Protein AF-A0A2X3EP70-F1 (afdb_monomer_lite)

Structure (mmCIF, N/CA/C/O backbone):
data_AF-A0A2X3EP70-F1
#
_entry.id   AF-A0A2X3EP70-F1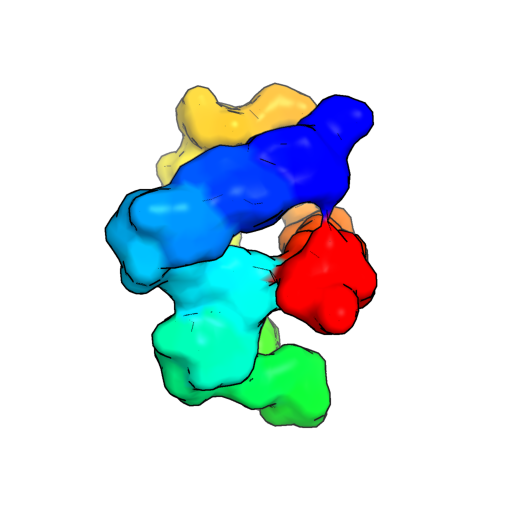
#
loop_
_atom_site.group_PDB
_atom_site.id
_atom_site.type_symbol
_atom_site.label_atom_id
_atom_site.label_alt_id
_atom_site.label_comp_id
_atom_site.label_asym_id
_atom_site.label_entity_id
_atom_site.label_seq_id
_atom_site.pdbx_PDB_ins_code
_atom_site.Cartn_x
_atom_site.Cartn_y
_atom_site.Cartn_z
_atom_site.occupancy
_atom_site.B_iso_or_equiv
_atom_site.auth_seq_id
_atom_site.auth_comp_id
_atom_site.auth_asym_id
_atom_site.auth_atom_id
_atom_site.pdbx_PDB_model_num
ATOM 1 N N . MET A 1 1 ? 3.516 12.573 10.784 1.00 68.19 1 MET A N 1
ATOM 2 C CA . MET A 1 1 ? 2.713 12.843 9.570 1.00 68.19 1 MET A CA 1
ATOM 3 C C . MET A 1 1 ? 1.949 11.615 9.090 1.00 68.19 1 MET A C 1
ATOM 5 O O . MET A 1 1 ? 0.732 11.691 9.079 1.00 68.19 1 MET A O 1
ATOM 9 N N . LEU A 1 2 ? 2.593 10.479 8.779 1.00 72.50 2 LEU A N 1
ATOM 10 C CA . LEU A 1 2 ? 1.876 9.307 8.240 1.00 72.50 2 LEU A CA 1
ATOM 11 C C . LEU A 1 2 ? 0.781 8.759 9.179 1.00 72.50 2 LEU A C 1
ATOM 13 O O . LEU A 1 2 ? -0.335 8.541 8.736 1.00 72.50 2 LEU A O 1
ATOM 17 N N . ALA A 1 3 ? 1.048 8.661 10.484 1.00 75.81 3 ALA A N 1
ATOM 18 C CA . ALA A 1 3 ? 0.050 8.218 11.468 1.00 75.81 3 ALA A CA 1
ATOM 19 C C . ALA A 1 3 ? -1.210 9.114 11.537 1.00 75.81 3 ALA A C 1
ATOM 21 O O . ALA A 1 3 ? -2.313 8.620 11.740 1.00 75.81 3 ALA A O 1
ATOM 22 N N . GLN A 1 4 ? -1.067 10.430 11.326 1.00 81.88 4 GLN A N 1
ATOM 23 C CA . GLN A 1 4 ? -2.214 11.352 11.293 1.00 81.88 4 GLN A CA 1
ATOM 24 C C . GLN A 1 4 ? -3.054 11.148 10.026 1.00 81.88 4 GLN A C 1
ATOM 26 O O . GLN A 1 4 ? -4.277 11.245 10.073 1.00 81.88 4 GLN A O 1
ATOM 31 N N . LEU A 1 5 ? -2.401 10.830 8.902 1.00 83.88 5 L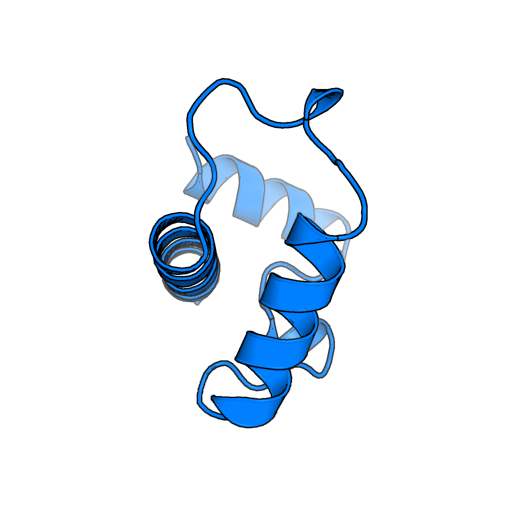EU A N 1
ATOM 32 C CA . LEU A 1 5 ? -3.077 10.507 7.649 1.00 83.88 5 LEU A CA 1
ATOM 33 C C . LEU A 1 5 ? -3.842 9.184 7.762 1.00 83.88 5 LEU A C 1
ATOM 35 O O . LEU A 1 5 ? -5.012 9.132 7.403 1.00 83.88 5 LEU A O 1
ATOM 39 N N . VAL A 1 6 ? -3.217 8.149 8.330 1.00 80.00 6 VAL A N 1
ATOM 40 C CA . VAL A 1 6 ? -3.856 6.849 8.589 1.00 80.00 6 VAL A CA 1
ATOM 41 C C . VAL A 1 6 ? -5.108 7.025 9.453 1.00 80.00 6 VAL A C 1
ATOM 43 O O . VAL A 1 6 ? -6.182 6.574 9.063 1.00 80.00 6 VAL A O 1
ATOM 46 N N . GLN A 1 7 ? -5.019 7.771 10.560 1.00 80.44 7 GLN A N 1
ATOM 47 C CA . GLN A 1 7 ? -6.189 8.069 11.397 1.00 80.44 7 GLN A CA 1
ATOM 48 C C . GLN A 1 7 ? -7.300 8.813 10.644 1.00 80.44 7 GLN A C 1
ATOM 50 O O . GLN A 1 7 ? -8.482 8.549 10.864 1.00 80.44 7 GLN A O 1
ATOM 55 N N . ALA A 1 8 ? -6.950 9.753 9.762 1.00 84.38 8 ALA A N 1
ATOM 56 C CA . ALA A 1 8 ? -7.940 10.454 8.954 1.00 84.38 8 ALA A CA 1
ATOM 57 C C . ALA A 1 8 ? -8.650 9.501 7.979 1.00 84.38 8 ALA A C 1
ATOM 59 O O . ALA A 1 8 ? -9.869 9.552 7.870 1.00 84.38 8 ALA A O 1
ATOM 60 N N . TYR A 1 9 ? -7.918 8.597 7.325 1.00 80.44 9 TYR A N 1
ATOM 61 C CA . TYR A 1 9 ? -8.488 7.614 6.397 1.00 80.44 9 TYR A CA 1
ATOM 62 C C . TYR A 1 9 ? -9.387 6.598 7.113 1.00 80.44 9 TYR A C 1
ATOM 64 O O . TYR A 1 9 ? -10.484 6.310 6.635 1.00 80.44 9 TYR A O 1
ATOM 72 N N . GLN A 1 10 ? -8.986 6.143 8.302 1.00 81.88 10 GLN A N 1
ATOM 73 C CA . GLN A 1 10 ? -9.807 5.275 9.150 1.00 81.88 10 GLN A CA 1
ATOM 74 C C . GLN A 1 10 ? -11.148 5.927 9.517 1.00 81.88 10 GLN A C 1
ATOM 76 O O . GLN A 1 10 ? -12.178 5.259 9.504 1.00 81.88 10 GLN A O 1
ATOM 81 N N . ARG A 1 11 ? -11.175 7.245 9.772 1.00 85.81 11 ARG A N 1
ATOM 82 C CA . ARG A 1 11 ? -12.427 7.984 10.035 1.00 85.81 11 ARG A CA 1
ATOM 83 C C . ARG A 1 11 ? -13.399 7.987 8.853 1.00 85.81 11 ARG A C 1
ATOM 85 O O . ARG A 1 11 ? -14.596 8.144 9.072 1.00 85.81 11 ARG A O 1
ATOM 92 N N . PHE A 1 12 ? -12.902 7.815 7.631 1.00 87.25 12 PHE A N 1
ATOM 93 C CA . PHE A 1 12 ? -13.718 7.696 6.420 1.00 87.25 12 PHE A CA 1
ATOM 94 C C . PHE A 1 12 ? -14.008 6.236 6.033 1.00 87.25 12 PHE A C 1
ATOM 96 O O . PHE A 1 12 ? -14.491 5.996 4.929 1.00 87.25 12 PHE A O 1
ATOM 103 N N . ASN A 1 13 ? -13.730 5.266 6.916 1.00 79.50 13 ASN A N 1
ATOM 104 C CA . ASN A 1 13 ? -13.829 3.827 6.640 1.00 79.50 13 ASN A CA 1
ATOM 105 C C . ASN A 1 13 ? -13.025 3.390 5.403 1.00 79.50 13 ASN A C 1
ATOM 107 O O . ASN A 1 13 ? -13.397 2.438 4.718 1.00 79.50 13 ASN A O 1
ATOM 111 N N . LEU A 1 14 ? -11.932 4.095 5.095 1.00 86.19 14 LEU A N 1
ATOM 112 C CA . LEU A 1 14 ? -11.051 3.717 3.999 1.00 86.19 14 LEU A CA 1
ATOM 113 C C . LEU A 1 14 ? -10.043 2.658 4.466 1.00 86.19 14 LEU A C 1
ATOM 115 O O . LEU A 1 14 ? -9.531 2.753 5.586 1.00 86.19 14 LEU A O 1
ATOM 119 N N . PRO A 1 15 ? -9.719 1.676 3.609 1.00 82.62 15 PRO A N 1
ATOM 120 C CA . PRO A 1 15 ? -8.725 0.659 3.918 1.00 82.62 15 PRO A CA 1
ATOM 121 C C . PRO A 1 15 ? -7.335 1.296 4.029 1.00 82.62 15 PRO A C 1
ATOM 123 O O . PRO A 1 15 ? -6.836 1.904 3.082 1.00 82.62 15 PRO A O 1
ATOM 126 N N . THR A 1 16 ? -6.711 1.159 5.199 1.00 83.62 16 THR A N 1
ATOM 127 C CA . THR A 1 16 ? -5.343 1.641 5.459 1.00 83.62 16 THR A CA 1
ATOM 128 C C . THR A 1 16 ? -4.308 0.517 5.500 1.00 83.62 16 THR A C 1
ATOM 130 O O . THR A 1 16 ? -3.117 0.791 5.562 1.00 83.62 16 THR A O 1
ATOM 133 N N . THR A 1 17 ? -4.737 -0.743 5.434 1.00 81.06 17 THR A N 1
ATOM 134 C CA . THR A 1 17 ? -3.869 -1.926 5.366 1.00 81.06 17 THR A CA 1
ATOM 135 C C . THR A 1 17 ? -4.048 -2.641 4.034 1.00 81.06 17 THR A C 1
ATOM 137 O O . THR A 1 17 ? -5.109 -2.560 3.411 1.00 81.06 17 THR A O 1
ATOM 140 N N . LEU A 1 18 ? -3.025 -3.380 3.609 1.00 81.12 18 LEU A N 1
ATOM 141 C CA . LEU A 1 18 ? -3.133 -4.248 2.436 1.00 81.12 18 LEU A CA 1
ATOM 142 C C . LEU A 1 18 ? -4.139 -5.375 2.674 1.00 81.12 18 LEU A C 1
ATOM 144 O O . LEU A 1 18 ? -4.918 -5.696 1.780 1.00 81.12 18 LEU A O 1
ATOM 148 N N . ALA A 1 19 ? -4.212 -5.884 3.905 1.00 79.94 19 ALA A N 1
ATOM 149 C CA . ALA A 1 19 ? -5.201 -6.886 4.289 1.00 79.94 19 ALA A CA 1
ATOM 150 C C . ALA A 1 19 ? -6.648 -6.393 4.095 1.00 79.94 19 ALA A C 1
ATOM 152 O O . ALA A 1 19 ? -7.515 -7.169 3.702 1.00 79.94 19 ALA A O 1
ATOM 153 N N . ALA A 1 20 ? -6.913 -5.100 4.315 1.00 79.12 20 ALA A N 1
ATOM 154 C CA . ALA A 1 20 ? -8.229 -4.506 4.069 1.00 79.12 20 ALA A CA 1
ATOM 155 C C . ALA A 1 20 ? -8.564 -4.359 2.569 1.00 79.12 20 ALA A C 1
ATOM 157 O O . ALA A 1 20 ? -9.712 -4.095 2.224 1.00 79.12 20 ALA A O 1
ATOM 158 N N . LEU A 1 21 ? -7.576 -4.543 1.689 1.00 80.88 21 LEU A N 1
ATOM 159 C CA . LEU A 1 21 ? -7.727 -4.651 0.235 1.00 80.88 21 LEU A CA 1
ATOM 160 C C . LEU A 1 21 ? -7.675 -6.109 -0.248 1.00 80.88 21 LEU A C 1
ATOM 162 O O . LEU A 1 21 ? -7.492 -6.339 -1.439 1.00 80.88 21 LEU A O 1
ATOM 166 N N . GLU A 1 22 ? -7.797 -7.075 0.669 1.00 79.56 22 GLU A N 1
ATOM 167 C CA . GLU A 1 22 ? -7.679 -8.515 0.398 1.00 79.56 22 GLU A CA 1
ATOM 168 C C . GLU A 1 22 ? -6.300 -8.936 -0.145 1.00 79.56 22 GLU A C 1
ATOM 170 O O . GLU A 1 22 ? -6.163 -9.999 -0.741 1.00 79.56 22 GLU A O 1
ATOM 175 N N . VAL A 1 23 ? -5.259 -8.129 0.094 1.00 79.69 23 VAL A N 1
ATOM 176 C CA . VAL A 1 23 ? -3.874 -8.438 -0.288 1.00 79.69 23 VAL A CA 1
ATOM 177 C C . VAL A 1 23 ? -3.094 -8.891 0.943 1.00 79.69 23 VAL A C 1
ATOM 179 O O . VAL A 1 23 ? -2.917 -8.129 1.896 1.00 79.69 23 VAL A O 1
ATOM 182 N N . ASP A 1 24 ? -2.575 -10.119 0.921 1.00 81.25 24 ASP A N 1
ATOM 183 C CA . ASP A 1 24 ? -1.706 -10.614 1.990 1.00 81.25 24 ASP A CA 1
ATOM 184 C C . ASP A 1 24 ? -0.257 -10.154 1.773 1.00 81.25 24 ASP A C 1
ATOM 186 O O . ASP A 1 24 ? 0.420 -10.559 0.827 1.00 81.25 24 ASP A O 1
ATOM 190 N N . ILE A 1 25 ? 0.250 -9.343 2.704 1.00 81.00 25 ILE A N 1
ATOM 191 C CA . ILE A 1 25 ? 1.643 -8.872 2.718 1.00 81.00 25 ILE A CA 1
ATOM 192 C C . ILE A 1 25 ? 2.661 -10.024 2.810 1.00 81.00 25 ILE A C 1
ATOM 194 O O . ILE A 1 25 ? 3.802 -9.877 2.373 1.00 81.00 25 ILE A O 1
ATOM 198 N N . ASN A 1 26 ? 2.261 -11.188 3.334 1.00 83.62 26 ASN A N 1
ATOM 199 C CA . ASN A 1 26 ? 3.105 -12.382 3.415 1.00 83.62 26 ASN A CA 1
ATOM 200 C C . ASN A 1 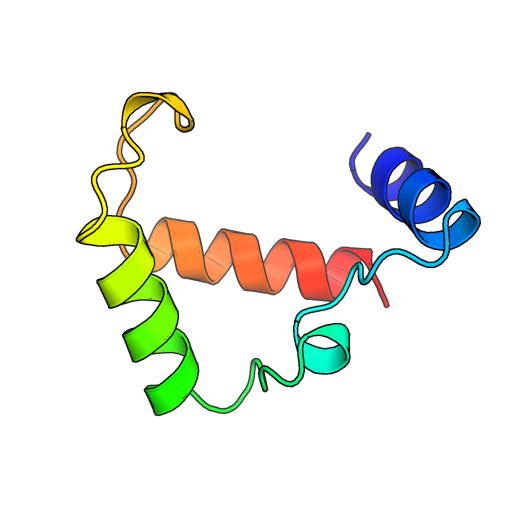26 ? 3.080 -13.212 2.120 1.00 83.62 26 ASN A C 1
ATOM 202 O O . ASN A 1 26 ? 3.985 -14.023 1.887 1.00 83.62 26 ASN A O 1
ATOM 206 N N . ASN A 1 27 ? 2.090 -12.994 1.249 1.00 85.94 27 ASN A N 1
ATOM 207 C CA . ASN A 1 27 ? 1.978 -13.664 -0.039 1.00 85.94 27 ASN A CA 1
ATOM 208 C C . ASN A 1 27 ? 2.879 -12.984 -1.079 1.00 85.94 27 ASN A C 1
ATOM 210 O O . ASN A 1 27 ? 2.444 -12.185 -1.910 1.00 85.94 27 ASN A O 1
ATOM 214 N N . ARG A 1 28 ? 4.170 -13.334 -1.053 1.00 83.88 28 ARG A N 1
ATOM 215 C CA . ARG A 1 28 ? 5.192 -12.736 -1.933 1.00 83.88 28 ARG A CA 1
ATOM 216 C C . ARG A 1 28 ? 4.825 -12.793 -3.416 1.00 83.88 28 ARG A C 1
ATOM 218 O O . ARG A 1 28 ? 5.075 -11.832 -4.130 1.00 83.88 28 ARG A O 1
ATOM 225 N N . ALA A 1 29 ? 4.211 -13.884 -3.877 1.00 86.31 29 ALA A N 1
ATOM 226 C CA . ALA A 1 29 ? 3.856 -14.048 -5.287 1.00 86.31 29 ALA A CA 1
ATOM 227 C C . ALA A 1 29 ? 2.746 -13.081 -5.732 1.00 86.31 29 ALA A C 1
ATOM 229 O O . ALA A 1 29 ? 2.765 -12.580 -6.856 1.00 86.31 29 ALA A O 1
ATOM 230 N N . GLU A 1 30 ? 1.776 -12.820 -4.859 1.00 86.25 30 GLU A N 1
ATOM 231 C CA . GLU A 1 30 ? 0.715 -11.843 -5.096 1.00 86.25 30 GLU A CA 1
ATOM 232 C C . GLU A 1 30 ? 1.245 -10.411 -5.008 1.00 86.25 30 GLU A C 1
ATOM 234 O O . GLU A 1 30 ? 0.998 -9.606 -5.908 1.00 86.25 30 GLU A O 1
ATOM 239 N N . LEU A 1 31 ? 2.067 -10.124 -3.997 1.00 85.81 31 LEU A N 1
ATOM 240 C CA . LEU A 1 31 ? 2.706 -8.822 -3.837 1.00 85.81 31 LEU A CA 1
ATOM 241 C C . LEU A 1 31 ? 3.603 -8.478 -5.036 1.00 85.81 31 LEU A C 1
ATOM 243 O O . LEU A 1 31 ? 3.541 -7.364 -5.554 1.00 85.81 31 LEU A O 1
ATOM 247 N N . ASP A 1 32 ? 4.373 -9.440 -5.547 1.00 85.75 32 ASP A N 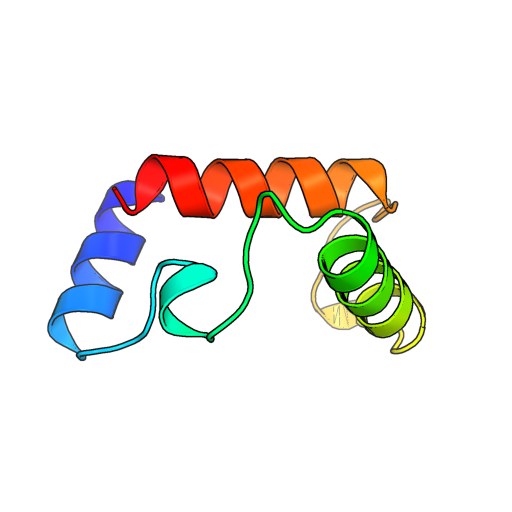1
ATOM 248 C CA . ASP A 1 32 ? 5.211 -9.252 -6.734 1.00 85.75 32 ASP A CA 1
ATOM 249 C C . ASP A 1 32 ? 4.377 -8.975 -7.993 1.00 85.75 32 ASP A C 1
ATOM 251 O O . ASP A 1 32 ? 4.785 -8.168 -8.831 1.00 85.75 32 ASP A O 1
ATOM 255 N N . ARG A 1 33 ? 3.178 -9.566 -8.125 1.00 86.62 33 ARG A N 1
ATOM 256 C CA . ARG A 1 33 ? 2.248 -9.233 -9.220 1.00 86.62 33 ARG A CA 1
ATOM 257 C C . ARG A 1 33 ? 1.734 -7.803 -9.104 1.00 86.62 33 ARG A C 1
ATOM 259 O O . ARG A 1 33 ? 1.687 -7.111 -10.119 1.00 86.62 33 ARG A O 1
ATOM 266 N N . VAL A 1 34 ? 1.374 -7.352 -7.902 1.00 84.00 34 VAL A N 1
ATOM 267 C CA . VAL A 1 34 ? 0.915 -5.975 -7.653 1.00 84.00 34 VAL A CA 1
ATOM 268 C C . VAL A 1 34 ? 2.036 -4.973 -7.926 1.00 84.00 34 VAL A C 1
ATOM 270 O O . VAL A 1 34 ? 1.814 -3.979 -8.618 1.00 84.00 34 VAL A O 1
ATOM 273 N N . ILE A 1 35 ? 3.256 -5.254 -7.464 1.00 85.06 35 ILE A N 1
ATOM 274 C CA . ILE A 1 35 ? 4.443 -4.432 -7.730 1.00 85.06 35 ILE A CA 1
ATOM 275 C C . ILE A 1 35 ? 4.719 -4.373 -9.236 1.00 85.06 35 ILE A C 1
ATOM 277 O O . ILE A 1 35 ? 4.841 -3.285 -9.797 1.00 85.06 35 ILE A O 1
ATOM 281 N N . ALA A 1 36 ? 4.752 -5.521 -9.918 1.00 85.81 36 ALA A N 1
ATOM 282 C CA . ALA A 1 36 ? 4.975 -5.575 -11.360 1.00 85.81 36 ALA A CA 1
ATOM 283 C C . ALA A 1 36 ? 3.874 -4.837 -12.138 1.00 85.81 36 ALA A C 1
ATOM 285 O O . ALA A 1 36 ? 4.166 -4.127 -13.099 1.00 85.81 36 ALA A O 1
ATOM 286 N N . HIS A 1 37 ? 2.613 -4.959 -11.715 1.00 84.56 37 HIS A N 1
ATOM 287 C CA . HIS A 1 37 ? 1.494 -4.229 -12.307 1.00 84.56 37 HIS A CA 1
ATOM 288 C C . HIS A 1 37 ? 1.624 -2.711 -12.103 1.00 84.56 37 HIS A C 1
ATOM 290 O O . HIS A 1 37 ? 1.391 -1.948 -13.041 1.00 84.56 37 HIS A O 1
ATOM 296 N N . THR A 1 38 ? 2.048 -2.284 -10.911 1.00 80.56 38 THR A N 1
ATOM 297 C CA . THR A 1 38 ? 2.251 -0.874 -10.538 1.00 80.56 38 THR A CA 1
ATOM 298 C C . THR A 1 38 ? 3.428 -0.248 -11.277 1.00 80.56 38 THR A C 1
ATOM 300 O O . THR A 1 38 ? 3.351 0.909 -11.649 1.00 80.56 38 THR A O 1
ATOM 303 N N . LEU A 1 39 ? 4.497 -1.001 -11.542 1.00 79.81 39 LEU A N 1
ATOM 304 C CA . LEU A 1 39 ? 5.628 -0.523 -12.346 1.00 79.81 39 LEU A CA 1
ATOM 305 C C . LEU A 1 39 ? 5.314 -0.520 -13.849 1.00 79.81 39 LEU A C 1
ATOM 307 O O . LEU A 1 39 ? 5.832 0.303 -14.599 1.00 79.81 39 LEU A O 1
ATOM 311 N N . ARG A 1 40 ? 4.464 -1.448 -14.311 1.00 76.94 40 ARG A N 1
ATOM 312 C CA . ARG A 1 40 ? 4.083 -1.573 -15.726 1.00 76.94 40 ARG A CA 1
ATOM 313 C C . ARG A 1 40 ? 3.086 -0.504 -16.163 1.00 76.94 40 ARG A C 1
ATOM 315 O O . ARG A 1 40 ? 3.197 0.016 -17.274 1.00 76.94 40 ARG A O 1
ATOM 322 N N . ARG A 1 41 ? 2.108 -0.166 -15.318 1.00 65.19 41 ARG A N 1
ATOM 323 C CA . ARG A 1 41 ? 1.387 1.103 -15.446 1.00 65.19 41 ARG A CA 1
ATOM 324 C C . ARG A 1 41 ? 2.398 2.170 -15.050 1.00 65.19 41 ARG A C 1
ATOM 326 O O . ARG A 1 41 ? 2.590 2.350 -13.867 1.00 65.19 41 ARG A O 1
ATOM 333 N N . ARG A 1 42 ? 3.077 2.840 -15.987 1.00 59.72 42 ARG A N 1
ATOM 334 C CA . ARG A 1 42 ? 3.926 4.004 -15.667 1.00 59.72 42 ARG A CA 1
ATOM 335 C C . ARG A 1 42 ? 3.110 5.015 -14.851 1.00 59.72 42 ARG A C 1
ATOM 337 O O . ARG A 1 42 ? 2.412 5.851 -15.417 1.00 59.72 42 ARG A O 1
ATOM 344 N N . VAL A 1 43 ? 3.179 4.926 -13.526 1.00 60.56 43 VAL A N 1
ATOM 345 C CA . VAL A 1 43 ? 2.670 5.932 -12.589 1.00 60.56 43 VAL A CA 1
ATOM 346 C C . VAL A 1 43 ? 3.767 6.954 -12.297 1.00 60.56 43 VAL A C 1
ATOM 348 O O . VAL A 1 43 ? 3.776 7.572 -11.241 1.00 60.56 43 VAL A O 1
ATOM 351 N N . ASP A 1 44 ? 4.684 7.156 -13.251 1.00 53.88 44 ASP A N 1
ATOM 352 C CA . ASP A 1 44 ? 5.808 8.096 -13.176 1.00 53.88 44 ASP A CA 1
ATOM 353 C C . ASP A 1 44 ? 5.363 9.507 -12.753 1.00 53.88 44 ASP A C 1
ATOM 355 O O . ASP A 1 44 ? 6.133 10.253 -12.166 1.00 53.88 44 ASP A O 1
ATOM 359 N N . SER A 1 45 ? 4.106 9.881 -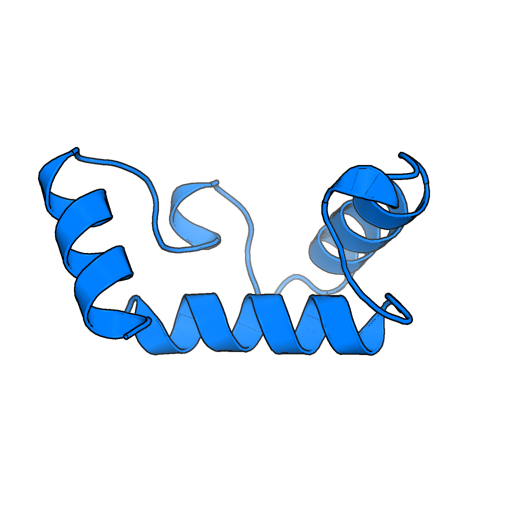13.016 1.00 58.22 45 SER A N 1
ATOM 360 C CA . SER A 1 45 ? 3.524 11.160 -12.600 1.00 58.22 45 SER A CA 1
ATOM 361 C C . SER A 1 45 ? 3.111 11.238 -11.122 1.00 58.22 45 SER A C 1
ATOM 363 O O . SER A 1 45 ? 2.920 12.342 -10.621 1.00 58.22 45 SER A O 1
ATOM 365 N N . LEU A 1 46 ? 2.968 10.113 -10.413 1.00 64.50 46 LEU A N 1
ATOM 366 C CA . LEU A 1 46 ? 2.642 10.076 -8.979 1.00 64.50 46 LEU A CA 1
ATOM 367 C C . LEU A 1 46 ? 3.875 9.963 -8.078 1.00 64.50 46 LEU A C 1
ATOM 369 O O . LEU A 1 46 ? 3.770 10.219 -6.878 1.00 64.50 46 LEU A O 1
ATOM 373 N N . PHE A 1 47 ? 5.027 9.575 -8.624 1.00 66.88 47 PHE A N 1
ATOM 374 C CA . PHE A 1 47 ? 6.223 9.311 -7.837 1.00 66.88 47 PHE A CA 1
ATOM 375 C C . PHE A 1 47 ? 7.352 10.272 -8.197 1.00 66.88 47 PHE A C 1
ATOM 377 O O . PHE A 1 47 ? 7.821 10.316 -9.328 1.00 66.88 47 PHE A O 1
ATOM 384 N N . THR A 1 48 ? 7.841 11.010 -7.205 1.00 63.16 48 THR A N 1
ATOM 385 C CA . THR A 1 48 ? 9.053 11.818 -7.352 1.00 63.16 48 THR A CA 1
ATOM 386 C C . THR A 1 48 ? 10.261 10.970 -6.948 1.00 63.16 48 THR A C 1
ATOM 388 O O . THR A 1 48 ? 10.574 10.881 -5.762 1.00 63.16 48 THR A O 1
ATOM 391 N N . GLY A 1 49 ? 10.925 10.325 -7.913 1.00 70.88 49 GLY A N 1
ATOM 392 C CA . GLY A 1 49 ? 12.174 9.576 -7.698 1.00 70.88 49 GLY A CA 1
ATOM 393 C C . GLY A 1 49 ? 12.231 8.220 -8.406 1.00 70.88 49 GLY A C 1
ATOM 394 O O . GLY A 1 49 ? 11.274 7.809 -9.059 1.00 70.88 49 GLY A O 1
ATOM 395 N N . ASP A 1 50 ? 13.362 7.521 -8.263 1.00 74.19 50 ASP A N 1
ATOM 396 C CA . ASP A 1 50 ? 13.548 6.175 -8.812 1.00 74.19 50 ASP A CA 1
ATOM 397 C C . ASP A 1 50 ? 12.680 5.162 -8.058 1.00 74.19 50 ASP A C 1
ATOM 399 O O . ASP A 1 50 ? 12.991 4.734 -6.942 1.00 74.19 50 ASP A O 1
ATOM 403 N N . VAL A 1 51 ? 11.569 4.770 -8.678 1.00 76.19 51 VAL A N 1
ATOM 404 C CA . VAL A 1 51 ? 10.706 3.709 -8.162 1.00 76.19 51 VAL A CA 1
ATOM 405 C C . VAL A 1 51 ? 11.170 2.379 -8.726 1.00 76.19 51 VAL A C 1
ATOM 407 O O . VAL A 1 51 ? 11.094 2.124 -9.926 1.00 76.19 51 VAL A O 1
ATOM 410 N N . ASN A 1 52 ? 11.628 1.507 -7.837 1.00 83.88 52 ASN A N 1
ATOM 411 C CA . ASN A 1 52 ? 11.977 0.132 -8.157 1.00 83.88 52 ASN A CA 1
ATOM 412 C C . ASN A 1 52 ? 11.148 -0.841 -7.287 1.00 83.88 52 ASN A C 1
ATOM 414 O O . ASN A 1 52 ? 10.487 -0.413 -6.332 1.00 83.88 52 ASN A O 1
ATOM 418 N N . PRO A 1 53 ? 11.155 -2.150 -7.602 1.00 84.88 53 PRO A N 1
ATOM 419 C CA . PRO A 1 53 ? 10.381 -3.140 -6.856 1.00 84.88 53 PRO A CA 1
ATOM 420 C C . PRO A 1 53 ? 10.661 -3.161 -5.348 1.00 84.88 53 PRO A C 1
ATOM 422 O O . PRO A 1 53 ? 9.749 -3.399 -4.560 1.00 84.88 53 PRO A O 1
ATOM 425 N N . GLU A 1 54 ? 11.903 -2.911 -4.931 1.00 85.06 54 GLU A N 1
ATOM 426 C CA . GLU A 1 54 ? 12.290 -2.940 -3.517 1.00 85.06 54 GLU A CA 1
ATOM 427 C C . GLU A 1 54 ? 11.772 -1.721 -2.756 1.00 85.06 54 GLU A C 1
ATOM 429 O O . GLU A 1 54 ? 11.248 -1.866 -1.654 1.00 85.06 54 GLU A O 1
ATOM 434 N N . VAL A 1 55 ? 11.837 -0.536 -3.368 1.00 85.06 55 VAL A N 1
ATOM 435 C CA . VAL A 1 55 ? 11.280 0.700 -2.802 1.00 85.06 55 VAL A CA 1
ATOM 436 C C . VAL A 1 55 ? 9.767 0.570 -2.617 1.00 85.06 55 VAL A C 1
ATOM 438 O O . VAL A 1 55 ? 9.248 0.933 -1.562 1.00 85.06 55 VAL A O 1
ATOM 441 N N . LEU A 1 56 ? 9.060 0.000 -3.600 1.00 84.19 56 LEU A N 1
ATOM 442 C CA . LEU A 1 56 ? 7.620 -0.266 -3.492 1.00 84.19 56 LEU A CA 1
ATOM 443 C C . LEU A 1 56 ? 7.303 -1.268 -2.381 1.00 84.19 56 LEU A C 1
ATOM 445 O O . LEU A 1 56 ? 6.380 -1.041 -1.602 1.00 84.19 56 LEU A O 1
ATOM 449 N N . ARG A 1 57 ? 8.083 -2.346 -2.269 1.00 85.56 57 ARG A N 1
ATOM 450 C CA . ARG A 1 57 ? 7.898 -3.344 -1.210 1.00 85.56 57 ARG A CA 1
ATOM 451 C C . ARG A 1 57 ? 8.092 -2.735 0.179 1.00 85.56 57 ARG A C 1
ATOM 453 O O . ARG A 1 57 ? 7.220 -2.878 1.030 1.00 85.56 57 ARG A O 1
ATOM 460 N N . ALA A 1 58 ? 9.173 -1.985 0.380 1.00 86.12 58 ALA A N 1
ATOM 461 C CA . ALA A 1 58 ? 9.435 -1.298 1.642 1.00 86.12 58 ALA A CA 1
ATOM 462 C C . ALA A 1 58 ? 8.347 -0.260 1.974 1.00 86.12 58 ALA A C 1
ATOM 464 O O . ALA A 1 58 ? 7.981 -0.080 3.136 1.00 86.12 58 ALA A O 1
ATOM 465 N N . ALA A 1 59 ? 7.797 0.418 0.962 1.00 83.94 59 ALA A N 1
ATOM 466 C CA . ALA A 1 59 ? 6.684 1.343 1.149 1.00 83.94 59 ALA A CA 1
ATOM 467 C C . ALA A 1 59 ? 5.405 0.620 1.602 1.00 83.94 59 ALA A C 1
ATOM 469 O O . ALA A 1 59 ? 4.743 1.092 2.528 1.00 83.94 59 ALA A O 1
ATOM 470 N N . PHE A 1 60 ? 5.086 -0.531 1.005 1.00 84.81 60 PHE A N 1
ATOM 471 C CA . PHE A 1 60 ? 3.956 -1.366 1.412 1.00 84.81 60 PHE A CA 1
ATOM 472 C C . PHE A 1 60 ? 4.092 -1.870 2.852 1.00 84.81 60 PHE A C 1
ATOM 474 O O . PHE A 1 60 ? 3.171 -1.692 3.648 1.00 84.81 60 PHE A O 1
ATOM 481 N N . GLU A 1 61 ? 5.256 -2.406 3.222 1.00 86.31 61 GLU A N 1
ATOM 482 C CA . GLU A 1 61 ? 5.540 -2.847 4.596 1.00 86.31 61 GLU A CA 1
ATOM 483 C C . GLU A 1 61 ? 5.401 -1.701 5.604 1.00 86.31 61 GLU A C 1
ATOM 485 O O . GLU A 1 61 ? 4.840 -1.869 6.688 1.00 86.31 61 GLU A O 1
ATOM 490 N N . LYS A 1 62 ? 5.864 -0.502 5.232 1.00 84.81 62 LYS A N 1
ATOM 491 C CA . LYS A 1 62 ? 5.726 0.691 6.064 1.00 84.81 62 LYS A CA 1
ATOM 492 C C . LYS A 1 62 ? 4.255 1.040 6.287 1.00 84.81 62 LYS A C 1
ATOM 494 O O . LYS A 1 62 ? 3.861 1.255 7.427 1.00 84.81 62 LYS A O 1
ATOM 499 N N . VAL A 1 63 ? 3.435 1.093 5.237 1.00 82.81 63 VAL A N 1
ATOM 500 C CA . VAL A 1 63 ? 1.998 1.405 5.369 1.00 82.81 63 VAL A CA 1
ATOM 501 C C . VAL A 1 63 ? 1.285 0.383 6.256 1.00 82.81 63 VAL A C 1
ATOM 503 O O . VAL A 1 63 ? 0.503 0.783 7.118 1.00 82.81 63 VAL A O 1
ATOM 506 N N . GLU A 1 64 ? 1.610 -0.902 6.110 1.00 83.94 64 GLU A N 1
ATOM 507 C CA . GLU A 1 64 ? 1.069 -1.977 6.947 1.00 83.94 64 GLU A CA 1
ATOM 508 C C . GLU A 1 64 ? 1.472 -1.808 8.424 1.00 83.94 64 GLU A C 1
ATOM 510 O O . GLU A 1 64 ? 0.629 -1.911 9.314 1.00 83.94 64 GLU A O 1
ATOM 515 N N . TYR A 1 65 ? 2.737 -1.467 8.699 1.00 82.19 65 TYR A N 1
ATOM 516 C CA . TYR A 1 65 ? 3.227 -1.212 10.058 1.00 82.19 65 TYR A CA 1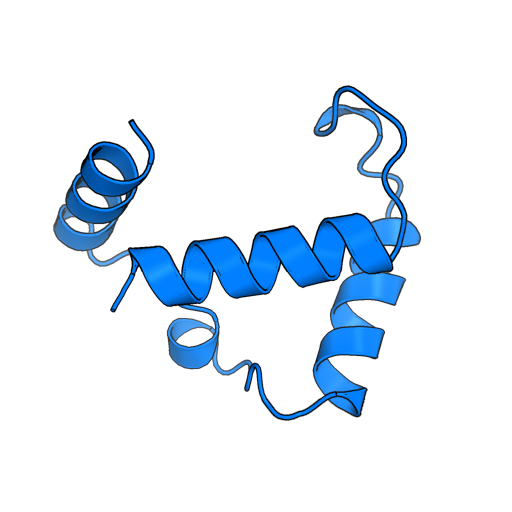
ATOM 517 C C . TYR A 1 65 ? 2.552 -0.006 10.721 1.00 82.19 65 TYR A C 1
ATOM 519 O O . TYR A 1 65 ? 2.215 -0.064 11.897 1.00 82.19 65 TYR A O 1
ATOM 527 N N . PHE A 1 66 ? 2.350 1.090 9.983 1.00 77.75 66 PHE A N 1
ATOM 528 C CA . PHE A 1 66 ? 1.740 2.312 10.523 1.00 77.75 66 PHE A CA 1
ATOM 529 C C . PHE A 1 66 ? 0.217 2.232 10.684 1.00 77.75 66 PHE A C 1
ATOM 531 O O . PHE A 1 66 ? -0.364 3.135 11.287 1.00 77.75 66 PHE A O 1
ATOM 538 N N . SER A 1 67 ? -0.413 1.203 10.118 1.00 72.94 67 SER A N 1
ATOM 539 C CA . SER A 1 67 ? -1.868 1.028 10.117 1.00 72.94 67 SER A CA 1
ATOM 540 C C . SER A 1 67 ? -2.368 -0.056 11.070 1.00 72.94 67 SER A C 1
ATOM 542 O O . SER A 1 67 ? -3.582 -0.176 11.239 1.00 72.94 67 SER A O 1
ATOM 544 N N . ARG A 1 68 ? -1.450 -0.812 11.685 1.00 67.94 68 ARG A N 1
ATOM 545 C CA . ARG A 1 68 ? -1.704 -1.638 12.872 1.00 67.94 68 ARG A CA 1
ATOM 546 C C . ARG A 1 68 ? -1.731 -0.786 14.136 1.00 67.94 68 ARG A C 1
ATOM 548 O O . ARG A 1 68 ? -2.518 -1.152 15.034 1.00 67.94 68 ARG A O 1
#

Foldseek 3Di:
DLLVVLVVCVVVVHDQAVVVVVHDLPPVVSLVVVLVVCVVPPPVVVDDDDDDSVNVNVVNVVSNVSND

Radius of gyration: 12.65 Å; chains: 1; bounding box: 27×27×29 Å

Organism: Klebsiella pneumoniae (NCBI:txid573)

Sequence (68 aa):
MLAQLVQAYQRFNLPTTLAALEVDINNRAELDRVIAHTLRRRVDSLFTGDVNPEVLRAAFEKVEYFSR

Secondary structure (DSSP, 8-state):
-HHHHHHHHHHTT---SSGGGT--TT-HHHHHHHHHHHHHTT-TTT-SS---HHHHHHHHHHHHHHH-

pLDDT: mean 79.33, std 7.89, range [53.88, 87.25]